Protein AF-A0A9E3WZE8-F1 (afdb_monomer_lite)

pLDDT: mean 86.41, std 15.17, range [35.19, 98.12]

Foldseek 3Di:
DDDDPPVPPDDQDLLNVLVVLVVVCVVPVAAAAEDEDQAAQCPDPSSLQSRLVRYQKYKYFNGGHDPLPLVVQLVVLPDPPDHSVSSSVSVVVSSVVSLVVVQPPPPDRDDTDIDMDRSPPSVD

Sequence (124 aa):
MKGLQDSGTRALSTRQLGIALDWINNATGRKIDLLYLDACSMGMAEVADEIAPYVSYLLASPNTAWASFAYDDMLADVTAGLSTEQIGRAWLEAEKAALDANEQDDVFPYPYTLALYRLDQMDE

Radius of gyration: 15.81 Å; chains: 1; bounding box: 41×34×38 Å

Structure (mmCIF, N/CA/C/O backbone):
data_AF-A0A9E3WZE8-F1
#
_entry.id   AF-A0A9E3WZE8-F1
#
loop_
_atom_site.group_PDB
_atom_site.id
_atom_site.type_symbol
_atom_site.label_atom_id
_atom_site.label_alt_id
_atom_site.label_comp_id
_atom_site.label_asym_id
_atom_site.label_entity_id
_atom_site.label_seq_id
_atom_site.pdbx_PDB_ins_code
_atom_site.Cartn_x
_atom_site.Cartn_y
_atom_site.Cartn_z
_atom_site.occupancy
_atom_site.B_iso_or_equiv
_atom_site.auth_seq_id
_atom_site.auth_comp_id
_atom_site.auth_asym_id
_atom_site.auth_atom_id
_atom_site.pdbx_PDB_model_num
ATOM 1 N N . MET A 1 1 ? 22.674 -20.034 -12.060 1.00 36.72 1 MET A N 1
ATOM 2 C CA . MET A 1 1 ? 21.595 -19.024 -12.101 1.00 36.72 1 MET A CA 1
ATOM 3 C C . MET A 1 1 ? 20.464 -19.518 -11.221 1.00 36.72 1 MET A C 1
ATOM 5 O O . MET A 1 1 ? 19.866 -20.539 -11.529 1.00 36.72 1 MET A O 1
ATOM 9 N N . LYS A 1 2 ? 20.290 -18.884 -10.060 1.00 37.44 2 LYS A N 1
ATOM 10 C CA . LYS A 1 2 ? 19.303 -19.229 -9.034 1.00 37.44 2 LYS A CA 1
ATOM 11 C C . LYS A 1 2 ? 17.987 -18.583 -9.458 1.00 37.44 2 LYS A C 1
ATOM 13 O O . LYS A 1 2 ? 17.907 -17.361 -9.484 1.00 37.44 2 LYS A O 1
ATOM 18 N N . GLY A 1 3 ? 17.033 -19.401 -9.896 1.00 35.19 3 GLY A N 1
ATOM 19 C CA . GLY A 1 3 ? 15.723 -18.928 -10.327 1.00 35.19 3 GLY A CA 1
ATOM 20 C C . GLY A 1 3 ? 15.029 -18.169 -9.202 1.00 35.19 3 GLY A C 1
ATOM 21 O O . GLY A 1 3 ? 15.060 -18.607 -8.048 1.00 35.19 3 GLY A O 1
ATOM 22 N N . LEU A 1 4 ? 14.410 -17.040 -9.551 1.00 53.16 4 LEU A N 1
ATOM 23 C CA . LEU A 1 4 ? 13.278 -16.531 -8.792 1.00 53.16 4 LEU A CA 1
ATOM 24 C C . LEU A 1 4 ? 12.318 -17.704 -8.571 1.00 53.16 4 LEU A C 1
ATOM 26 O O . LEU A 1 4 ? 12.046 -18.464 -9.504 1.00 53.16 4 LEU A O 1
ATOM 30 N N . GLN A 1 5 ? 11.841 -17.885 -7.343 1.00 51.88 5 GLN A N 1
ATOM 31 C CA . GLN A 1 5 ? 10.717 -18.777 -7.095 1.00 51.88 5 GLN A CA 1
ATOM 32 C C . GLN A 1 5 ? 9.466 -18.116 -7.680 1.00 51.88 5 GLN A C 1
ATOM 34 O O . GLN A 1 5 ? 8.663 -17.539 -6.956 1.00 51.88 5 GLN A O 1
ATOM 39 N N . ASP A 1 6 ? 9.305 -18.202 -8.998 1.00 56.59 6 ASP A N 1
ATOM 40 C CA . ASP A 1 6 ? 7.975 -18.279 -9.574 1.00 56.59 6 ASP A CA 1
ATOM 41 C C . ASP A 1 6 ? 7.407 -19.612 -9.083 1.00 56.59 6 ASP A C 1
ATOM 43 O O . ASP A 1 6 ? 7.772 -20.697 -9.549 1.00 56.59 6 ASP A O 1
ATOM 47 N N . SER A 1 7 ? 6.614 -19.554 -8.017 1.00 44.09 7 SER A N 1
ATOM 48 C CA . SER A 1 7 ? 5.848 -20.702 -7.549 1.00 44.09 7 SER A CA 1
ATOM 49 C C . SER A 1 7 ? 4.730 -20.925 -8.563 1.00 44.09 7 SER A C 1
ATOM 51 O O . SER A 1 7 ? 3.585 -20.564 -8.319 1.00 44.09 7 SER A O 1
ATOM 53 N N . GLY A 1 8 ? 5.098 -21.473 -9.726 1.00 50.69 8 GLY A N 1
ATOM 54 C CA . GLY A 1 8 ? 4.365 -21.457 -10.995 1.00 50.69 8 GLY A CA 1
ATOM 55 C C . GLY A 1 8 ? 3.032 -22.206 -11.037 1.00 50.69 8 GLY A C 1
ATOM 56 O O . GLY A 1 8 ? 2.795 -22.971 -11.959 1.00 50.69 8 GLY A O 1
ATOM 57 N N . THR A 1 9 ? 2.162 -21.997 -10.049 1.00 61.53 9 THR A N 1
ATOM 58 C CA . THR A 1 9 ? 0.704 -22.205 -10.080 1.00 61.53 9 THR A CA 1
ATOM 59 C C . THR A 1 9 ? -0.048 -21.424 -8.984 1.00 61.53 9 THR A C 1
ATOM 61 O O . THR A 1 9 ? -1.265 -21.576 -8.883 1.00 61.53 9 THR A O 1
ATOM 64 N N . ARG A 1 10 ? 0.603 -20.618 -8.126 1.00 75.81 10 ARG A N 1
ATOM 65 C CA . ARG A 1 10 ? -0.072 -19.982 -6.977 1.00 75.81 10 ARG A CA 1
ATOM 66 C C . ARG A 1 10 ? 0.220 -18.488 -6.888 1.00 75.81 10 ARG A C 1
ATOM 68 O O . ARG A 1 10 ? 1.183 -18.074 -6.261 1.00 75.81 10 ARG A O 1
ATOM 75 N N . ALA A 1 11 ? -0.675 -17.698 -7.470 1.00 83.62 11 ALA A N 1
ATOM 76 C CA . ALA A 1 11 ? -0.796 -16.269 -7.206 1.00 83.62 11 ALA A CA 1
ATOM 77 C C . ALA A 1 11 ? -2.017 -16.011 -6.310 1.00 83.62 11 ALA A C 1
ATOM 79 O O . ALA A 1 11 ? -2.977 -16.787 -6.324 1.00 83.62 11 ALA A O 1
ATOM 80 N N . LEU A 1 12 ? -1.987 -14.919 -5.547 1.00 90.25 12 LEU A N 1
ATOM 81 C CA . LEU A 1 12 ? -3.185 -14.393 -4.901 1.00 90.25 12 LEU A CA 1
ATOM 82 C C . LEU A 1 12 ? -3.944 -13.550 -5.925 1.00 90.25 12 LEU A C 1
ATOM 84 O O . LEU A 1 12 ? -3.410 -12.581 -6.454 1.00 90.25 12 LEU A O 1
ATOM 88 N N . SER A 1 13 ? -5.192 -13.915 -6.204 1.00 94.75 13 SER A N 1
ATOM 89 C CA . SER A 1 13 ? -6.124 -12.981 -6.844 1.00 94.75 13 SER A CA 1
ATOM 90 C C . SER A 1 13 ? -6.421 -11.805 -5.910 1.00 94.75 13 SER A C 1
ATOM 92 O O . SER A 1 13 ? -6.320 -11.949 -4.690 1.00 94.75 13 SER A O 1
ATOM 94 N N . THR A 1 14 ? -6.871 -10.677 -6.465 1.00 96.50 14 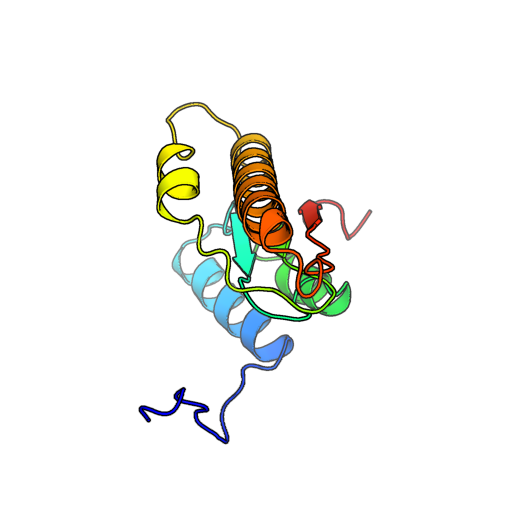THR A N 1
ATOM 95 C CA . THR A 1 14 ? -7.338 -9.508 -5.698 1.00 96.50 14 THR A CA 1
ATOM 96 C C . THR A 1 14 ? -8.309 -9.915 -4.589 1.00 96.50 14 THR A C 1
ATOM 98 O O . THR A 1 14 ? -8.080 -9.627 -3.421 1.00 96.50 14 THR A O 1
ATOM 101 N N . ARG A 1 15 ? -9.300 -10.751 -4.915 1.00 97.00 15 ARG A N 1
ATOM 102 C CA . ARG A 1 15 ? -10.255 -11.286 -3.936 1.00 97.00 15 ARG A CA 1
ATOM 103 C C . ARG A 1 15 ? -9.609 -12.113 -2.820 1.00 97.00 15 ARG A C 1
ATOM 105 O O . ARG A 1 15 ? -10.064 -12.107 -1.682 1.00 97.00 15 ARG A O 1
ATOM 112 N N . GLN A 1 16 ? -8.568 -12.886 -3.127 1.00 97.12 16 GLN A N 1
ATOM 113 C CA . GLN A 1 16 ? -7.855 -13.652 -2.099 1.00 97.12 16 GLN A CA 1
ATOM 114 C C . GLN A 1 16 ? -7.006 -12.750 -1.200 1.00 97.12 16 GLN A C 1
ATOM 116 O O . GLN A 1 16 ? -6.863 -13.064 -0.021 1.00 97.12 16 GLN A O 1
ATOM 121 N N . LEU A 1 17 ? -6.481 -11.641 -1.730 1.00 97.19 17 LEU A N 1
ATOM 122 C CA . LEU A 1 17 ? -5.843 -10.602 -0.925 1.00 97.19 17 LEU A CA 1
ATOM 123 C C . LEU A 1 17 ? -6.858 -9.970 0.039 1.00 97.19 17 LEU A C 1
ATOM 125 O O . LEU A 1 17 ? -6.578 -9.914 1.234 1.00 97.19 17 LEU A O 1
ATOM 129 N N . GLY A 1 18 ? -8.051 -9.602 -0.442 1.00 97.56 18 GLY A N 1
ATOM 130 C CA . GLY A 1 18 ? -9.145 -9.103 0.401 1.00 97.56 18 GLY A CA 1
ATOM 131 C C . GLY A 1 18 ? -9.516 -10.074 1.525 1.00 97.56 18 GLY A C 1
ATOM 132 O O . GLY A 1 18 ? -9.504 -9.699 2.693 1.00 97.56 18 GLY A O 1
ATOM 133 N N . ILE A 1 19 ? -9.720 -11.360 1.210 1.00 98.12 19 ILE A N 1
ATOM 134 C CA . ILE A 1 19 ? -9.998 -12.408 2.215 1.00 98.12 19 ILE A CA 1
ATOM 135 C C . ILE A 1 19 ? -8.871 -12.527 3.254 1.00 98.12 19 ILE A C 1
ATOM 137 O O . ILE A 1 19 ? -9.135 -12.704 4.442 1.00 98.12 19 ILE A O 1
ATOM 141 N N . ALA A 1 20 ? -7.609 -12.455 2.830 1.00 97.00 20 ALA A N 1
ATOM 142 C CA . ALA A 1 20 ? -6.484 -12.531 3.758 1.00 97.00 20 ALA A CA 1
ATOM 143 C C . ALA A 1 20 ? -6.446 -11.321 4.709 1.00 97.00 20 ALA A C 1
ATOM 145 O O . ALA A 1 20 ? -6.173 -11.481 5.901 1.00 97.00 20 ALA A O 1
ATOM 146 N N . LEU A 1 21 ? -6.750 -10.125 4.202 1.00 97.62 21 LEU A N 1
ATOM 147 C CA . LEU A 1 21 ? -6.824 -8.902 5.001 1.00 97.62 21 LEU A CA 1
ATOM 148 C C . LEU A 1 21 ? -8.035 -8.899 5.942 1.00 97.62 21 LEU A C 1
ATOM 150 O O . LEU A 1 21 ? -7.901 -8.475 7.090 1.00 97.62 21 LEU A O 1
ATOM 154 N N . ASP A 1 22 ? -9.167 -9.457 5.515 1.00 97.94 22 ASP A N 1
ATOM 155 C CA . ASP A 1 22 ? -10.339 -9.693 6.361 1.00 97.94 22 ASP A CA 1
ATOM 156 C C . ASP A 1 22 ? -9.996 -10.577 7.564 1.00 97.94 22 ASP A C 1
ATOM 158 O O . ASP A 1 22 ? -10.359 -10.270 8.698 1.00 97.94 22 ASP A O 1
ATOM 162 N N . TRP A 1 23 ? -9.222 -11.648 7.363 1.00 97.94 23 TRP A N 1
ATOM 163 C CA . TRP A 1 23 ? -8.773 -12.496 8.470 1.00 97.94 23 TRP A CA 1
ATOM 164 C C . TRP A 1 23 ? -7.913 -11.735 9.479 1.00 97.94 23 TRP A C 1
ATOM 166 O O . TRP A 1 23 ? -8.089 -11.911 10.685 1.00 97.94 23 TRP A O 1
ATOM 176 N N . ILE A 1 24 ? -7.009 -10.873 9.007 1.00 96.19 24 ILE A N 1
ATOM 177 C CA . ILE A 1 24 ? -6.177 -10.027 9.874 1.00 96.19 24 ILE A CA 1
ATOM 178 C C . ILE A 1 24 ? -7.052 -9.027 10.635 1.00 96.19 24 ILE A C 1
ATOM 180 O O . ILE A 1 24 ? -6.893 -8.868 11.849 1.00 96.19 24 ILE A O 1
ATOM 184 N N . ASN A 1 25 ? -7.994 -8.381 9.950 1.00 96.88 25 ASN A N 1
ATOM 185 C CA . ASN A 1 25 ? -8.902 -7.418 10.558 1.00 96.88 25 ASN A CA 1
ATOM 186 C C . ASN A 1 25 ? -9.784 -8.078 11.627 1.00 96.88 25 ASN A C 1
ATOM 188 O O . ASN A 1 25 ? -9.833 -7.591 12.753 1.00 96.88 25 ASN A O 1
ATOM 192 N N . ASN A 1 26 ? -10.375 -9.237 11.332 1.00 97.62 26 ASN A N 1
ATOM 193 C CA . ASN A 1 26 ? -11.185 -10.006 12.278 1.00 97.62 26 ASN A CA 1
ATOM 194 C C . ASN A 1 26 ? -10.373 -10.507 13.483 1.00 97.62 26 ASN A C 1
ATOM 196 O O . ASN A 1 26 ? -10.880 -10.529 14.603 1.00 97.62 26 ASN A O 1
ATOM 200 N N . ALA A 1 27 ? -9.110 -10.893 13.279 1.00 97.75 27 ALA A N 1
ATOM 201 C CA . ALA A 1 27 ? -8.244 -11.371 14.356 1.00 97.75 27 ALA A CA 1
ATOM 202 C C . ALA A 1 27 ? -7.747 -10.247 15.281 1.00 97.75 27 ALA A C 1
ATOM 204 O O . ALA A 1 27 ? -7.525 -10.480 16.468 1.00 97.75 27 ALA A O 1
ATOM 205 N N . THR A 1 28 ? -7.541 -9.040 14.747 1.00 96.88 28 THR A N 1
ATOM 206 C CA . THR A 1 28 ? -6.923 -7.921 15.482 1.00 96.88 28 THR A CA 1
ATOM 207 C C . THR A 1 28 ? -7.909 -6.831 15.897 1.00 96.88 28 THR A C 1
ATOM 209 O O . THR A 1 28 ? -7.591 -6.029 16.775 1.00 96.88 28 THR A O 1
ATOM 212 N N . GLY A 1 29 ? -9.082 -6.768 15.265 1.00 96.56 29 GLY A N 1
ATOM 213 C CA . GLY A 1 29 ? -10.029 -5.658 15.370 1.00 96.56 29 GLY A CA 1
ATOM 214 C C . GLY A 1 29 ? -9.501 -4.338 14.795 1.00 96.56 29 GLY A C 1
ATOM 215 O O . GLY A 1 29 ? -10.036 -3.281 15.129 1.00 96.56 29 GLY A O 1
ATOM 216 N N . ARG A 1 30 ? -8.425 -4.362 13.994 1.00 95.69 30 ARG A N 1
ATOM 217 C CA . ARG A 1 30 ? -7.732 -3.164 13.493 1.00 95.69 30 ARG A CA 1
ATOM 218 C C . ARG A 1 30 ? -7.567 -3.210 11.978 1.00 95.69 30 ARG A C 1
ATOM 220 O O . ARG A 1 30 ? -7.283 -4.261 11.406 1.00 95.69 30 ARG A O 1
ATOM 227 N N . LYS A 1 31 ? -7.717 -2.053 11.327 1.00 95.94 31 LYS A N 1
ATOM 228 C CA . LYS A 1 31 ? -7.240 -1.865 9.952 1.00 95.94 31 LYS A CA 1
ATOM 229 C C . LYS A 1 31 ? -5.713 -1.791 9.945 1.00 95.94 31 LYS A C 1
ATOM 231 O O . LYS A 1 31 ? -5.107 -1.373 10.933 1.00 95.94 31 LYS A O 1
ATOM 236 N N . ILE A 1 32 ? -5.106 -2.178 8.830 1.00 96.50 32 ILE A N 1
ATOM 237 C CA . ILE A 1 32 ? -3.707 -1.861 8.553 1.00 96.50 32 ILE A CA 1
ATOM 238 C C . ILE A 1 32 ? -3.634 -0.369 8.233 1.00 96.50 32 ILE A C 1
ATOM 240 O O . ILE A 1 32 ? -4.330 0.110 7.340 1.00 96.50 32 ILE A O 1
ATOM 244 N N . ASP A 1 33 ? -2.799 0.366 8.961 1.00 95.31 33 ASP A N 1
ATOM 245 C CA . ASP A 1 33 ? -2.675 1.810 8.774 1.00 95.31 33 ASP A CA 1
ATOM 246 C C . ASP A 1 33 ? -2.083 2.136 7.389 1.00 95.31 33 ASP A C 1
ATOM 248 O O . ASP A 1 33 ? -2.681 2.888 6.622 1.00 95.31 33 ASP A O 1
ATOM 252 N N . LEU A 1 34 ? -0.955 1.515 7.033 1.00 95.62 34 LEU A N 1
ATOM 253 C CA . LEU A 1 34 ? -0.294 1.653 5.734 1.00 95.62 34 LEU A CA 1
ATOM 254 C C . LEU A 1 34 ? 0.091 0.271 5.201 1.00 95.62 34 LEU A C 1
ATOM 256 O O . LEU A 1 34 ? 0.807 -0.474 5.869 1.00 95.62 34 LEU A O 1
ATOM 260 N N . LEU A 1 35 ? -0.372 -0.063 3.998 1.00 96.69 35 LEU A N 1
ATOM 261 C CA . LEU A 1 35 ? 0.042 -1.248 3.254 1.00 96.69 35 LEU A CA 1
ATOM 262 C C . LEU A 1 35 ? 0.883 -0.818 2.053 1.00 96.69 35 LEU A C 1
ATOM 264 O O . LEU A 1 35 ? 0.406 -0.071 1.205 1.00 96.69 35 LEU A O 1
ATOM 268 N N . TYR A 1 36 ? 2.113 -1.319 1.958 1.00 95.38 36 TYR A N 1
ATOM 269 C CA . TYR A 1 36 ? 2.934 -1.185 0.757 1.00 95.38 36 TYR A CA 1
ATOM 270 C C . TYR A 1 36 ? 2.899 -2.496 -0.033 1.00 95.38 36 TYR A C 1
ATOM 272 O O . TYR A 1 36 ? 3.288 -3.544 0.483 1.00 95.38 36 TYR A O 1
ATOM 280 N N . LEU A 1 37 ? 2.412 -2.444 -1.273 1.00 95.31 37 LEU A N 1
ATOM 281 C CA . LEU A 1 37 ? 2.483 -3.555 -2.218 1.00 95.31 37 LEU A CA 1
ATOM 282 C C . LEU A 1 37 ? 3.646 -3.309 -3.187 1.00 95.31 37 LEU A C 1
ATOM 284 O O . LEU A 1 37 ? 3.445 -2.770 -4.276 1.00 95.31 37 LEU A O 1
ATOM 288 N N . ASP A 1 38 ? 4.853 -3.71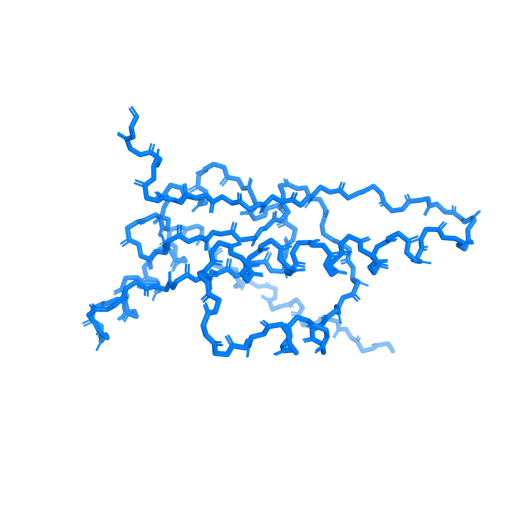3 -2.777 1.00 93.62 38 ASP A N 1
ATOM 289 C CA . ASP A 1 38 ? 6.073 -3.705 -3.602 1.00 93.62 38 ASP A CA 1
ATOM 290 C C . ASP A 1 38 ? 6.011 -4.811 -4.671 1.00 93.62 38 ASP A C 1
ATOM 292 O O . ASP A 1 38 ? 6.614 -5.883 -4.574 1.00 93.62 38 ASP A O 1
ATOM 296 N N . ALA A 1 39 ? 5.145 -4.590 -5.655 1.00 92.19 39 ALA A N 1
ATOM 297 C CA . ALA A 1 39 ? 4.939 -5.452 -6.804 1.00 92.19 39 ALA A CA 1
ATOM 298 C C . ALA A 1 39 ? 4.363 -4.644 -7.976 1.00 92.19 39 ALA A C 1
ATOM 300 O O . ALA A 1 39 ? 3.782 -3.568 -7.809 1.00 92.19 39 ALA A O 1
ATOM 301 N N . CYS A 1 40 ? 4.513 -5.183 -9.187 1.00 93.25 40 CYS A N 1
ATOM 302 C CA . CYS A 1 40 ? 3.984 -4.553 -10.394 1.00 93.25 40 CYS A CA 1
ATOM 303 C C . CYS A 1 40 ? 2.449 -4.519 -10.381 1.00 93.25 40 CYS A C 1
ATOM 305 O O . CYS A 1 40 ? 1.812 -5.490 -9.974 1.00 93.25 40 CYS A O 1
ATOM 307 N N . SER A 1 41 ? 1.870 -3.444 -10.917 1.00 94.31 41 SER A N 1
ATOM 308 C CA . SER A 1 41 ? 0.434 -3.311 -11.196 1.00 94.31 41 SER A CA 1
ATOM 309 C C . SER A 1 41 ? -0.477 -3.532 -9.982 1.00 94.31 41 SER A C 1
ATOM 311 O O . SER A 1 41 ? -1.598 -4.012 -10.125 1.00 94.31 41 SER A O 1
ATOM 313 N N . MET A 1 42 ? -0.015 -3.166 -8.785 1.00 96.69 42 MET A N 1
ATOM 314 C CA . MET A 1 42 ? -0.808 -3.246 -7.553 1.00 96.69 42 MET A CA 1
ATOM 315 C C . MET A 1 42 ? -1.526 -1.933 -7.204 1.00 96.69 42 MET A C 1
ATOM 317 O O . MET A 1 42 ? -2.407 -1.930 -6.351 1.00 96.69 42 MET A O 1
ATOM 321 N N . GLY A 1 43 ? -1.209 -0.829 -7.887 1.00 95.25 43 GLY A N 1
ATOM 322 C CA . GLY A 1 43 ? -1.903 0.466 -7.789 1.00 95.25 43 GLY A CA 1
ATOM 323 C C . GLY A 1 43 ? -3.173 0.549 -8.646 1.00 95.25 43 GLY A C 1
ATOM 324 O O . GLY A 1 43 ? -3.459 1.583 -9.244 1.00 95.25 43 GLY A O 1
ATOM 325 N N . MET A 1 44 ? -3.907 -0.553 -8.783 1.00 96.38 44 MET A N 1
ATOM 326 C CA . MET A 1 44 ? -5.140 -0.602 -9.576 1.00 96.38 44 MET A CA 1
ATOM 327 C C . MET A 1 44 ? -6.346 -0.233 -8.710 1.00 96.38 44 MET A C 1
ATOM 329 O O . MET A 1 44 ? -6.386 -0.580 -7.529 1.00 96.38 44 MET A O 1
ATOM 333 N N . ALA A 1 45 ? -7.346 0.431 -9.294 1.00 95.19 45 ALA A N 1
ATOM 334 C CA . ALA A 1 45 ? -8.548 0.844 -8.567 1.00 95.19 45 ALA A CA 1
ATOM 335 C C . ALA A 1 45 ? -9.302 -0.359 -7.977 1.00 95.19 45 ALA A C 1
ATOM 337 O O . ALA A 1 45 ? -9.763 -0.297 -6.846 1.00 95.19 45 ALA A O 1
ATOM 338 N N . GLU A 1 46 ? -9.348 -1.478 -8.698 1.00 95.88 46 GLU A N 1
ATOM 339 C CA . GLU A 1 46 ? -9.981 -2.726 -8.268 1.00 95.88 46 GLU A CA 1
ATOM 340 C C . GLU A 1 46 ? -9.251 -3.379 -7.089 1.00 95.88 46 GLU A C 1
ATOM 342 O O . GLU A 1 46 ? -9.873 -4.032 -6.257 1.00 95.88 46 GLU A O 1
ATOM 347 N N . VAL A 1 47 ? -7.924 -3.215 -7.009 1.00 97.31 47 VAL A N 1
ATOM 348 C CA . VAL A 1 47 ? -7.149 -3.666 -5.843 1.00 97.31 47 VAL A CA 1
ATOM 349 C C . VAL A 1 47 ? -7.451 -2.771 -4.652 1.00 97.31 47 VAL A C 1
ATOM 351 O O . VAL A 1 47 ? -7.698 -3.283 -3.566 1.00 97.31 47 VAL A O 1
ATOM 354 N N . ALA A 1 48 ? -7.442 -1.454 -4.857 1.00 97.25 48 ALA A N 1
ATOM 355 C CA . ALA A 1 48 ? -7.706 -0.476 -3.813 1.00 97.25 48 ALA A CA 1
ATOM 356 C C . ALA A 1 48 ? -9.124 -0.627 -3.222 1.00 97.25 48 ALA A C 1
ATOM 358 O O . ALA A 1 48 ? -9.262 -0.645 -2.001 1.00 97.25 48 ALA A O 1
ATOM 359 N N . ASP A 1 49 ? -10.137 -0.832 -4.070 1.00 96.75 49 ASP A N 1
ATOM 360 C CA . ASP A 1 49 ? -11.538 -1.063 -3.687 1.00 96.75 49 ASP A CA 1
ATOM 361 C C . ASP A 1 49 ? -11.699 -2.323 -2.822 1.00 96.75 49 ASP A C 1
ATOM 363 O O . ASP A 1 49 ? -12.225 -2.262 -1.712 1.00 96.75 49 ASP A O 1
ATOM 367 N N . GLU A 1 50 ? -11.137 -3.455 -3.264 1.00 97.56 50 GLU A N 1
ATOM 368 C CA . GLU A 1 50 ? -11.216 -4.726 -2.532 1.00 97.56 50 GLU A CA 1
ATOM 369 C C . GLU A 1 50 ? -10.605 -4.641 -1.120 1.00 97.56 50 GLU A C 1
ATOM 371 O O . GLU A 1 50 ? -11.070 -5.316 -0.199 1.00 97.56 50 GLU A O 1
ATOM 376 N N . ILE A 1 51 ? -9.554 -3.836 -0.926 1.00 97.44 51 ILE A N 1
ATOM 377 C CA . ILE A 1 51 ? -8.825 -3.770 0.350 1.00 97.44 51 ILE A CA 1
ATOM 378 C C . ILE A 1 51 ? -9.217 -2.583 1.243 1.00 97.44 51 ILE A C 1
ATOM 380 O O . ILE A 1 51 ? -8.837 -2.572 2.418 1.00 97.44 51 ILE A O 1
ATOM 384 N N . ALA A 1 52 ? -9.973 -1.602 0.739 1.00 97.25 52 ALA A N 1
ATOM 385 C CA . ALA A 1 52 ? -10.379 -0.395 1.473 1.00 97.25 52 ALA A CA 1
ATOM 386 C C . ALA A 1 52 ? -11.091 -0.661 2.822 1.00 97.25 52 ALA A C 1
ATOM 388 O O . ALA A 1 52 ? -10.846 0.061 3.805 1.00 97.25 52 ALA A O 1
ATOM 389 N N . PRO A 1 53 ? -11.898 -1.733 2.978 1.00 96.19 53 PRO A N 1
ATOM 390 C CA . PRO A 1 53 ? -12.463 -2.080 4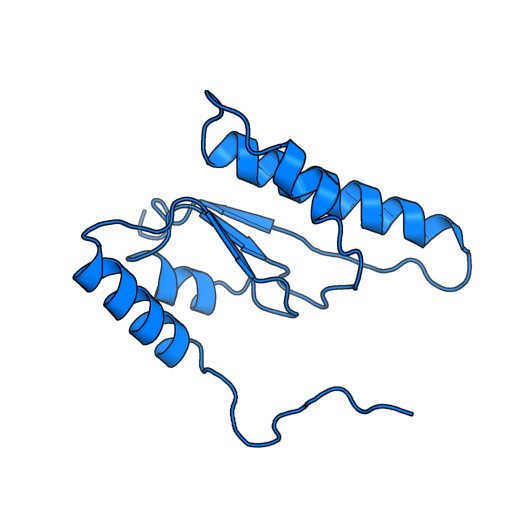.281 1.00 96.19 53 PRO A CA 1
ATOM 391 C C . PRO A 1 53 ? -11.408 -2.422 5.344 1.00 96.19 53 PRO A C 1
ATOM 393 O O . PRO A 1 53 ? -11.687 -2.301 6.536 1.00 96.19 53 PRO A O 1
ATOM 396 N N . TYR A 1 54 ? -10.190 -2.793 4.945 1.00 97.19 54 TYR A N 1
ATOM 397 C CA . TYR A 1 54 ? -9.174 -3.381 5.824 1.00 97.19 54 TYR A CA 1
ATOM 398 C C . TYR A 1 54 ? -7.886 -2.558 5.938 1.00 97.19 54 TYR A C 1
ATOM 400 O O . TYR A 1 54 ? -7.078 -2.816 6.833 1.00 97.19 54 TYR A O 1
ATOM 408 N N . VAL A 1 55 ? -7.693 -1.571 5.064 1.00 97.56 55 VAL A N 1
ATOM 409 C CA . VAL A 1 55 ? -6.462 -0.780 4.937 1.00 97.56 55 VAL A CA 1
ATOM 410 C C . VAL A 1 55 ? -6.814 0.709 4.864 1.00 97.56 55 VAL A C 1
ATOM 412 O O . VAL A 1 55 ? -7.775 1.070 4.193 1.00 97.56 55 VAL A O 1
ATOM 415 N N . SER A 1 56 ? -6.059 1.576 5.545 1.00 97.00 56 SER A N 1
ATOM 416 C CA . SER A 1 56 ? -6.292 3.033 5.513 1.00 97.00 56 SER A CA 1
ATOM 417 C C . SER A 1 56 ? -5.519 3.728 4.386 1.00 97.00 56 SER A C 1
ATOM 419 O O . SER A 1 56 ? -6.077 4.573 3.688 1.00 97.00 56 SER A O 1
ATOM 421 N N . TYR A 1 57 ? -4.253 3.357 4.173 1.00 97.56 57 TYR A N 1
ATOM 422 C CA . TYR A 1 57 ? -3.415 3.866 3.085 1.00 97.56 57 TYR A CA 1
ATOM 423 C C . TYR A 1 57 ? -2.770 2.728 2.295 1.00 97.56 57 TYR A C 1
ATOM 425 O O . TYR A 1 57 ? -2.253 1.778 2.883 1.00 97.56 57 TYR A O 1
ATOM 433 N N . LEU A 1 58 ? -2.746 2.855 0.969 1.00 97.88 58 LEU A N 1
ATOM 434 C CA . LEU A 1 58 ? -2.040 1.944 0.065 1.00 97.88 58 LEU A CA 1
ATOM 435 C C . LEU A 1 58 ? -0.913 2.698 -0.639 1.00 97.88 58 LEU A C 1
ATOM 437 O O . LEU A 1 58 ? -1.174 3.685 -1.316 1.00 97.88 58 LEU A O 1
ATOM 441 N N . LEU A 1 59 ? 0.319 2.212 -0.528 1.00 96.69 59 LEU A N 1
ATOM 442 C CA . LEU A 1 59 ? 1.420 2.584 -1.415 1.00 96.69 59 LEU A CA 1
ATOM 443 C C . LEU A 1 59 ? 1.576 1.469 -2.455 1.00 96.69 59 LEU A C 1
ATOM 445 O O . LEU A 1 59 ? 1.672 0.300 -2.080 1.00 96.69 59 LEU A O 1
ATOM 449 N N . ALA A 1 60 ? 1.548 1.792 -3.748 1.00 96.38 60 ALA A N 1
ATOM 450 C CA . ALA A 1 60 ? 1.714 0.796 -4.812 1.00 96.38 60 ALA A CA 1
ATOM 451 C C . ALA A 1 60 ? 2.026 1.429 -6.177 1.00 96.38 60 ALA A C 1
ATO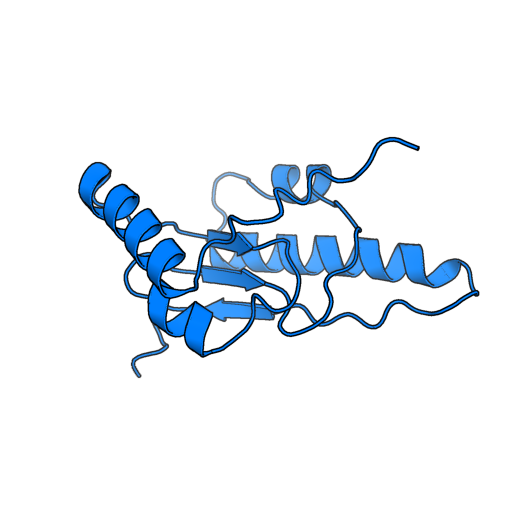M 453 O O . ALA A 1 60 ? 1.703 2.593 -6.430 1.00 96.38 60 ALA A O 1
ATOM 454 N N . SER A 1 61 ? 2.609 0.639 -7.086 1.00 95.06 61 SER A N 1
ATOM 455 C CA . SER A 1 61 ? 2.782 1.026 -8.493 1.00 95.06 61 SER A CA 1
ATOM 456 C C . SER A 1 61 ? 1.578 0.585 -9.336 1.00 95.06 61 SER A C 1
ATOM 458 O O . SER A 1 61 ? 1.247 -0.605 -9.332 1.00 95.06 61 SER A O 1
ATOM 460 N N . PRO A 1 62 ? 0.924 1.483 -10.099 1.00 93.44 62 PRO A N 1
ATOM 461 C CA . PRO A 1 62 ? -0.101 1.097 -11.074 1.00 93.44 62 PRO A CA 1
ATOM 462 C C . PRO A 1 62 ? 0.479 0.425 -12.333 1.00 93.44 62 PRO A C 1
ATOM 464 O O . PRO A 1 62 ? -0.265 -0.152 -13.122 1.00 93.44 62 PRO A O 1
ATOM 467 N N . ASN A 1 63 ? 1.797 0.470 -12.537 1.00 91.50 63 ASN A N 1
ATOM 468 C CA . ASN A 1 63 ? 2.478 -0.083 -13.708 1.00 91.50 63 ASN A CA 1
ATOM 469 C C . ASN A 1 63 ? 3.625 -1.016 -13.267 1.00 91.50 63 ASN A C 1
ATOM 471 O O . ASN A 1 63 ? 3.586 -1.598 -12.183 1.00 91.50 63 ASN A O 1
ATOM 475 N N . THR A 1 64 ? 4.658 -1.182 -14.091 1.00 88.12 64 THR A N 1
ATOM 476 C CA . THR A 1 64 ? 5.899 -1.856 -13.707 1.00 88.12 64 THR A CA 1
ATOM 477 C C . THR A 1 64 ? 6.490 -1.213 -12.451 1.00 88.12 64 THR A C 1
ATOM 479 O O . THR A 1 64 ? 6.652 0.007 -12.385 1.00 88.12 64 THR A O 1
ATOM 482 N N . ALA A 1 65 ? 6.801 -2.042 -11.456 1.00 85.06 65 ALA A N 1
ATOM 483 C CA . ALA A 1 65 ? 7.630 -1.671 -10.316 1.00 85.06 65 ALA A CA 1
ATOM 484 C C . ALA A 1 65 ? 9.074 -2.109 -10.596 1.00 85.06 65 ALA A C 1
ATOM 486 O O . ALA A 1 65 ? 9.301 -3.189 -11.149 1.00 85.06 65 ALA A O 1
ATOM 487 N N . TRP A 1 66 ? 10.038 -1.263 -10.242 1.00 83.44 66 TRP A N 1
ATOM 488 C CA . TRP A 1 66 ? 11.464 -1.537 -10.410 1.00 83.44 66 TRP A CA 1
ATOM 489 C C . TRP A 1 66 ? 12.097 -1.835 -9.055 1.00 83.44 66 TRP A C 1
ATOM 491 O O . TRP A 1 66 ? 11.634 -1.367 -8.024 1.00 83.44 66 TRP A O 1
ATOM 501 N N . ALA A 1 67 ? 13.162 -2.627 -9.066 1.00 75.81 67 ALA A N 1
ATOM 502 C CA . ALA A 1 67 ? 13.854 -3.054 -7.860 1.00 75.81 67 ALA A CA 1
ATOM 503 C C . ALA A 1 67 ? 14.771 -1.942 -7.303 1.00 75.81 67 ALA A C 1
ATOM 505 O O . ALA A 1 67 ? 15.965 -1.937 -7.594 1.00 75.81 67 ALA A O 1
ATOM 506 N N . SER A 1 68 ? 14.221 -1.014 -6.517 1.00 76.12 68 SER A N 1
ATOM 507 C CA . SER A 1 68 ? 14.952 0.059 -5.810 1.00 76.12 68 SER A CA 1
ATOM 508 C C . SER A 1 68 ? 15.227 -0.249 -4.330 1.00 76.12 68 SER A C 1
ATOM 510 O O . SER A 1 68 ? 16.225 0.226 -3.798 1.00 76.12 68 SER A O 1
ATOM 512 N N . PHE A 1 69 ? 14.403 -1.090 -3.690 1.00 78.88 69 PHE A N 1
ATOM 513 C CA . PHE A 1 69 ? 14.595 -1.674 -2.349 1.00 78.88 69 PHE A CA 1
ATOM 514 C C . PHE A 1 69 ? 15.091 -0.704 -1.251 1.00 78.88 69 PHE A C 1
ATOM 516 O O . PHE A 1 69 ? 15.963 -1.064 -0.456 1.00 78.88 69 PHE A O 1
ATOM 523 N N . ALA A 1 70 ? 14.514 0.497 -1.151 1.00 87.00 70 ALA A N 1
ATOM 524 C CA . ALA A 1 70 ? 14.896 1.532 -0.176 1.00 87.00 70 ALA A CA 1
ATOM 525 C C . ALA A 1 70 ? 14.400 1.263 1.269 1.00 87.00 70 ALA A C 1
ATOM 527 O O . ALA A 1 70 ? 14.053 2.182 2.010 1.00 87.00 70 ALA A O 1
ATOM 528 N N . TYR A 1 71 ? 14.335 -0.005 1.687 1.00 90.81 71 TYR A N 1
ATOM 529 C CA . TYR A 1 71 ? 13.705 -0.414 2.947 1.00 90.81 71 TYR A CA 1
ATOM 530 C C . TYR A 1 71 ? 14.404 0.128 4.197 1.00 90.81 71 TYR A C 1
ATOM 532 O O . TYR A 1 71 ? 13.728 0.399 5.187 1.00 90.81 71 TYR A O 1
ATOM 540 N N . ASP A 1 72 ? 15.728 0.292 4.169 1.00 90.94 72 ASP A N 1
ATOM 541 C CA . ASP A 1 72 ? 16.468 0.847 5.308 1.00 90.94 72 ASP A CA 1
ATOM 542 C C . ASP A 1 72 ? 16.053 2.305 5.576 1.00 90.94 72 ASP A C 1
ATOM 544 O O . ASP A 1 72 ? 15.795 2.667 6.727 1.00 90.94 72 ASP A O 1
ATOM 548 N N . ASP A 1 73 ? 15.899 3.107 4.517 1.00 89.00 73 ASP A N 1
ATOM 549 C CA . ASP A 1 73 ? 15.446 4.500 4.604 1.00 89.00 73 ASP A CA 1
ATOM 550 C C . ASP A 1 73 ? 13.976 4.570 5.046 1.00 89.00 73 ASP A C 1
ATOM 552 O O . ASP A 1 73 ? 13.637 5.273 5.998 1.00 89.00 73 ASP A O 1
ATOM 556 N N . MET A 1 74 ? 13.111 3.741 4.451 1.00 90.44 74 MET A N 1
ATOM 557 C CA . MET A 1 74 ? 11.701 3.647 4.845 1.00 90.44 74 MET A CA 1
ATOM 558 C C . MET A 1 74 ? 11.518 3.279 6.320 1.00 90.44 74 MET A C 1
ATOM 560 O O . MET A 1 74 ? 10.678 3.848 7.019 1.00 90.44 74 MET A O 1
ATOM 564 N N . LEU A 1 75 ? 12.273 2.300 6.822 1.00 90.44 75 LEU A N 1
ATOM 565 C CA . LEU A 1 75 ? 12.172 1.883 8.220 1.00 90.44 75 LEU A CA 1
ATOM 566 C C . LEU A 1 75 ? 12.694 2.965 9.169 1.00 90.44 75 LEU A C 1
ATOM 568 O O . LEU A 1 75 ? 12.152 3.106 10.267 1.00 90.44 75 LEU A O 1
ATOM 572 N N . ALA A 1 76 ? 13.695 3.746 8.752 1.00 88.81 76 ALA A N 1
ATOM 573 C CA . ALA A 1 76 ? 14.174 4.897 9.511 1.00 88.81 76 ALA A CA 1
ATOM 574 C C . ALA A 1 76 ? 13.115 6.010 9.624 1.00 88.81 76 ALA A C 1
ATOM 576 O O . ALA A 1 76 ? 13.065 6.690 10.651 1.00 88.81 76 ALA A O 1
ATOM 577 N N . ASP A 1 77 ? 12.229 6.145 8.632 1.00 82.69 77 ASP A N 1
ATOM 578 C CA . ASP A 1 77 ? 11.121 7.109 8.649 1.00 82.69 77 ASP A CA 1
ATOM 579 C C . ASP A 1 77 ? 9.996 6.737 9.626 1.00 82.69 77 ASP A C 1
ATOM 581 O O . ASP A 1 77 ? 9.185 7.592 9.999 1.00 82.69 77 ASP A O 1
ATOM 585 N N . VAL A 1 78 ? 9.939 5.487 10.102 1.00 82.94 78 VAL A N 1
ATOM 586 C CA . VAL A 1 78 ? 8.951 5.049 11.100 1.00 82.94 78 VAL A CA 1
ATOM 587 C C . VAL A 1 78 ? 9.353 5.561 12.486 1.00 82.94 78 VAL A C 1
ATOM 589 O O . VAL A 1 78 ? 9.870 4.841 13.342 1.00 82.94 78 VAL A O 1
ATOM 592 N N . THR A 1 79 ? 9.097 6.846 12.719 1.00 81.56 79 THR A N 1
ATOM 593 C CA . THR A 1 79 ? 9.400 7.545 13.972 1.00 81.56 79 THR A CA 1
ATOM 594 C C . THR A 1 79 ? 8.137 7.862 14.774 1.00 81.56 79 THR A C 1
ATOM 596 O O . THR A 1 79 ? 7.035 8.010 14.241 1.00 81.56 79 THR A O 1
ATOM 599 N N . ALA A 1 80 ? 8.276 7.951 16.100 1.00 72.19 80 ALA A N 1
ATOM 600 C CA . ALA A 1 80 ? 7.153 8.270 16.976 1.00 72.19 80 ALA A CA 1
ATOM 601 C C . ALA A 1 80 ? 6.622 9.691 16.705 1.00 72.19 80 ALA A C 1
ATOM 603 O O . ALA A 1 80 ? 7.379 10.657 16.746 1.00 72.19 80 ALA A O 1
ATOM 604 N N . GLY A 1 81 ? 5.307 9.817 16.499 1.00 81.94 81 GLY A N 1
ATOM 605 C CA . GLY A 1 81 ? 4.616 11.104 16.350 1.00 81.94 81 GLY A CA 1
ATOM 606 C C . GLY A 1 81 ? 4.263 11.506 14.916 1.00 81.94 81 GLY A C 1
ATOM 607 O O . GLY A 1 81 ? 3.552 12.495 14.749 1.00 81.94 81 GLY A O 1
ATOM 608 N N . LEU A 1 82 ? 4.694 10.751 13.901 1.00 89.62 82 LEU A N 1
ATOM 609 C CA . LEU A 1 82 ? 4.236 10.948 12.524 1.00 89.62 82 LEU A CA 1
ATOM 610 C C . LEU A 1 82 ? 2.851 10.330 12.303 1.00 89.62 82 LEU A C 1
ATOM 612 O O . LEU A 1 82 ? 2.536 9.263 12.832 1.00 89.62 82 LEU A O 1
ATOM 616 N N . SER A 1 83 ? 2.024 10.999 11.500 1.00 94.31 83 SER A N 1
ATOM 617 C CA . SER A 1 83 ? 0.791 10.414 10.983 1.00 94.31 83 SER A CA 1
ATOM 618 C C . SER A 1 83 ? 1.101 9.360 9.918 1.00 94.31 83 SER A C 1
ATOM 620 O O . SER A 1 83 ? 2.134 9.405 9.250 1.00 94.31 83 SER A O 1
ATOM 622 N N . THR A 1 84 ? 0.171 8.433 9.704 1.00 94.31 84 THR A N 1
ATOM 623 C CA . THR A 1 84 ? 0.279 7.415 8.652 1.00 94.31 84 THR A CA 1
ATOM 624 C C . THR A 1 84 ? 0.477 8.022 7.262 1.00 94.31 84 THR A C 1
ATOM 626 O O . THR A 1 84 ? 1.263 7.506 6.474 1.00 94.31 84 THR A O 1
ATOM 629 N N . GLU A 1 85 ? -0.182 9.150 6.971 1.00 95.19 85 GLU A N 1
ATOM 630 C CA . GLU A 1 85 ? 0.005 9.874 5.709 1.00 95.19 85 GLU A CA 1
ATOM 631 C C . GLU A 1 85 ? 1.441 10.396 5.574 1.00 95.19 85 GLU A C 1
ATOM 633 O O . GLU A 1 85 ? 2.038 10.286 4.507 1.00 95.19 85 GLU A O 1
ATOM 638 N N . GLN A 1 86 ? 2.013 10.943 6.653 1.00 95.69 86 GLN A N 1
ATOM 639 C CA . GLN A 1 86 ? 3.392 11.433 6.647 1.00 95.69 86 GLN A CA 1
ATOM 640 C C . GLN A 1 86 ? 4.384 10.293 6.405 1.00 95.69 86 GLN A C 1
ATOM 642 O O . GLN A 1 86 ? 5.288 10.461 5.593 1.00 95.69 86 GLN A O 1
ATOM 647 N N . ILE A 1 87 ? 4.179 9.135 7.041 1.00 95.44 87 ILE A N 1
ATOM 648 C CA . ILE A 1 87 ? 5.003 7.938 6.815 1.00 95.44 87 ILE A CA 1
ATOM 649 C C . ILE A 1 87 ? 4.870 7.467 5.361 1.00 95.44 87 ILE A C 1
ATOM 651 O O . ILE A 1 87 ? 5.874 7.276 4.685 1.00 95.44 87 ILE A O 1
ATOM 655 N N . GLY A 1 88 ? 3.644 7.349 4.838 1.00 95.44 88 GLY A N 1
ATOM 656 C CA . GLY A 1 88 ? 3.414 6.927 3.453 1.00 95.44 88 GLY A CA 1
ATOM 657 C C . GLY A 1 88 ? 4.026 7.880 2.422 1.00 95.44 88 GLY A C 1
ATOM 658 O O . GLY A 1 88 ? 4.554 7.431 1.408 1.00 95.44 88 GLY A O 1
ATOM 659 N N . ARG A 1 89 ? 3.998 9.194 2.685 1.00 95.25 89 ARG A N 1
ATOM 660 C CA . ARG A 1 89 ? 4.674 10.197 1.847 1.00 95.25 89 ARG A CA 1
ATOM 661 C C . ARG A 1 89 ? 6.190 10.070 1.928 1.00 95.25 89 ARG A C 1
ATOM 663 O O . ARG A 1 89 ? 6.832 10.138 0.891 1.00 95.25 89 ARG A O 1
ATOM 670 N N . ALA A 1 90 ? 6.748 9.862 3.119 1.00 94.12 90 ALA A N 1
ATOM 671 C CA . ALA A 1 90 ? 8.185 9.667 3.285 1.00 94.12 90 ALA A CA 1
ATOM 672 C C . ALA A 1 90 ? 8.672 8.429 2.512 1.00 94.12 90 ALA A C 1
ATOM 674 O O . ALA A 1 90 ? 9.617 8.525 1.737 1.00 94.12 90 ALA A O 1
ATOM 675 N N . TRP A 1 91 ? 7.938 7.314 2.591 1.00 94.50 91 TRP A N 1
ATOM 676 C CA . TRP A 1 91 ? 8.251 6.101 1.828 1.00 94.50 91 TRP A CA 1
ATOM 677 C C . TRP A 1 91 ? 8.146 6.301 0.313 1.00 94.50 91 TRP A C 1
ATOM 679 O O . TRP A 1 91 ? 8.979 5.789 -0.432 1.00 94.50 91 TRP A O 1
ATOM 689 N N . LEU A 1 92 ? 7.152 7.066 -0.153 1.00 93.81 92 LEU A N 1
ATOM 690 C CA . LEU A 1 92 ? 7.030 7.437 -1.565 1.00 93.81 92 LEU A CA 1
ATOM 691 C C . LEU A 1 92 ? 8.252 8.240 -2.035 1.00 93.81 92 LEU A C 1
ATOM 693 O O . LEU A 1 92 ? 8.796 7.949 -3.100 1.00 93.81 92 LEU A O 1
ATOM 697 N N . GLU A 1 93 ? 8.696 9.222 -1.247 1.00 92.44 93 GLU A N 1
ATOM 698 C CA . GLU A 1 93 ? 9.886 10.023 -1.562 1.00 92.44 93 GLU A CA 1
ATOM 699 C C . GLU A 1 93 ? 11.179 9.193 -1.501 1.00 92.44 93 GLU A C 1
ATOM 701 O O . GLU A 1 93 ? 12.059 9.385 -2.339 1.00 92.44 93 GLU A O 1
ATOM 706 N N . ALA A 1 94 ? 11.283 8.237 -0.573 1.00 91.44 94 ALA A N 1
ATOM 707 C CA . ALA A 1 94 ? 12.416 7.316 -0.484 1.00 91.44 94 ALA A CA 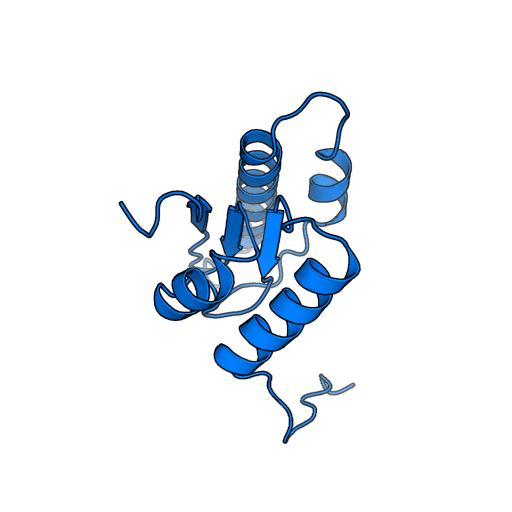1
ATOM 708 C C . ALA A 1 94 ? 12.527 6.427 -1.736 1.00 91.44 94 ALA A C 1
ATOM 710 O O . ALA A 1 94 ? 13.604 6.337 -2.328 1.00 91.44 94 ALA A O 1
ATOM 711 N N . GLU A 1 95 ? 11.417 5.837 -2.204 1.00 90.19 95 GLU A N 1
ATOM 712 C CA . GLU A 1 95 ? 11.425 5.076 -3.464 1.00 90.19 95 GLU A CA 1
ATOM 713 C C . GLU A 1 95 ? 11.778 5.951 -4.654 1.00 90.19 95 GLU A C 1
ATOM 715 O O . GLU A 1 95 ? 12.599 5.574 -5.490 1.00 90.19 95 GLU A O 1
ATOM 720 N N . LYS A 1 96 ? 11.177 7.142 -4.731 1.00 90.50 96 LYS A N 1
ATOM 721 C CA . LYS A 1 96 ? 11.482 8.100 -5.788 1.00 90.50 96 LYS A CA 1
ATOM 722 C C . LYS A 1 96 ? 12.979 8.413 -5.830 1.00 90.50 96 LYS A C 1
ATOM 724 O O . LYS A 1 96 ? 13.577 8.342 -6.899 1.00 90.50 96 LYS A O 1
ATOM 729 N N . ALA A 1 97 ? 13.584 8.729 -4.688 1.00 89.81 97 ALA A N 1
ATOM 730 C CA . ALA A 1 97 ? 15.005 9.049 -4.606 1.00 89.81 97 ALA A CA 1
ATOM 731 C C . ALA A 1 97 ? 15.885 7.867 -5.041 1.00 89.81 97 ALA A C 1
ATOM 733 O O . ALA A 1 97 ? 16.853 8.060 -5.778 1.00 89.81 97 ALA A O 1
ATOM 734 N N . ALA A 1 98 ? 15.532 6.644 -4.639 1.00 87.62 98 ALA A N 1
ATOM 735 C CA . ALA A 1 98 ? 16.249 5.440 -5.044 1.00 87.62 98 ALA A CA 1
ATOM 736 C C . ALA A 1 98 ? 16.120 5.164 -6.552 1.00 87.62 98 ALA A C 1
ATOM 738 O O . ALA A 1 98 ? 17.101 4.801 -7.202 1.00 87.62 98 ALA A O 1
ATOM 739 N N . LEU A 1 99 ? 14.939 5.363 -7.139 1.00 86.12 99 LEU A N 1
ATOM 740 C CA . LEU A 1 99 ? 14.713 5.190 -8.576 1.00 86.12 99 LEU A CA 1
ATOM 741 C C . LEU A 1 99 ? 15.441 6.260 -9.403 1.00 86.12 99 LEU A C 1
ATOM 743 O O . LEU A 1 99 ? 16.093 5.916 -10.388 1.00 86.12 99 LEU A O 1
ATOM 747 N N . ASP A 1 100 ? 15.416 7.519 -8.960 1.00 86.75 100 ASP A N 1
ATOM 748 C CA . ASP A 1 100 ? 16.135 8.633 -9.596 1.00 86.75 100 ASP A CA 1
ATOM 749 C C . ASP A 1 100 ? 17.663 8.444 -9.533 1.00 86.75 100 ASP A C 1
ATOM 751 O O . ASP A 1 100 ? 18.381 8.783 -10.477 1.00 86.75 100 ASP A O 1
ATOM 755 N N . ALA A 1 101 ? 18.188 7.890 -8.434 1.00 81.75 101 ALA A N 1
ATOM 756 C CA . ALA A 1 101 ? 19.613 7.580 -8.305 1.00 81.75 101 ALA A CA 1
ATOM 757 C C . ALA A 1 101 ? 20.062 6.495 -9.301 1.00 81.75 101 ALA A C 1
ATOM 759 O O . ALA A 1 101 ? 21.167 6.566 -9.831 1.00 81.75 101 ALA A O 1
ATOM 760 N N . ASN A 1 102 ? 19.191 5.525 -9.596 1.00 70.38 102 ASN A N 1
ATOM 761 C CA . ASN A 1 102 ? 19.449 4.469 -10.580 1.00 70.38 102 ASN A CA 1
ATOM 762 C C . ASN A 1 102 ? 19.266 4.936 -12.039 1.00 70.38 102 ASN A C 1
ATOM 764 O O . ASN A 1 102 ? 19.704 4.252 -12.962 1.00 70.38 102 ASN A O 1
ATOM 768 N N . GLU A 1 103 ? 18.635 6.091 -12.269 1.00 64.56 103 GLU A N 1
ATOM 769 C CA . GLU A 1 103 ? 18.455 6.684 -13.603 1.00 64.56 103 GLU A CA 1
ATOM 770 C C . GLU A 1 103 ? 19.774 7.229 -14.189 1.00 64.56 103 GLU A C 1
ATOM 772 O O . GLU A 1 103 ? 19.914 7.373 -15.402 1.00 64.56 103 GLU A O 1
ATOM 777 N N . GLN A 1 104 ? 20.769 7.495 -13.339 1.00 57.25 104 GLN A N 1
ATOM 778 C CA . GLN A 1 104 ? 22.019 8.178 -13.701 1.00 57.25 104 GLN A CA 1
ATOM 779 C C . GLN A 1 104 ? 23.046 7.292 -14.437 1.00 57.25 104 GLN A C 1
ATOM 781 O O . GLN A 1 104 ? 24.083 7.802 -14.857 1.00 57.25 104 GLN A O 1
ATOM 786 N N . ASP A 1 105 ? 22.744 6.006 -14.657 1.00 58.28 105 ASP A N 1
ATOM 787 C CA . ASP A 1 105 ? 23.619 5.033 -15.340 1.00 58.28 105 ASP A CA 1
ATOM 788 C C . ASP A 1 105 ? 23.385 4.916 -16.872 1.00 58.28 105 ASP A C 1
ATOM 790 O O . ASP A 1 105 ? 23.897 4.004 -17.521 1.00 58.28 105 ASP A O 1
ATOM 794 N N . ASP A 1 106 ? 22.651 5.858 -17.480 1.00 55.03 106 ASP A N 1
ATOM 795 C CA . ASP A 1 106 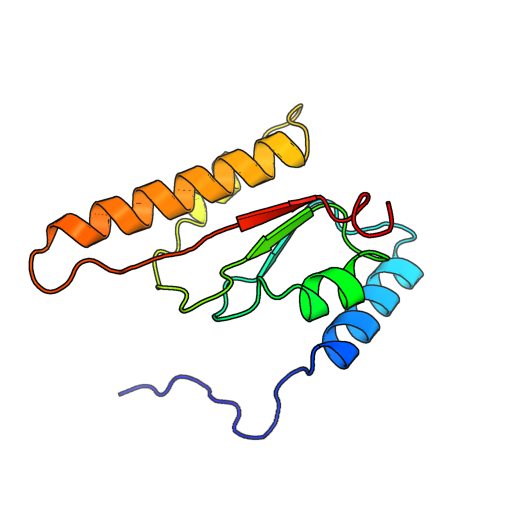? 22.670 6.213 -18.921 1.00 55.03 106 ASP A CA 1
ATOM 796 C C . ASP A 1 106 ? 22.321 5.111 -19.959 1.00 55.03 106 ASP A C 1
ATOM 798 O O . ASP A 1 106 ? 22.541 5.287 -21.161 1.00 55.03 106 ASP A O 1
ATOM 802 N N . VAL A 1 107 ? 21.739 3.973 -19.549 1.00 56.66 107 VAL A N 1
ATOM 803 C CA . VAL A 1 107 ? 21.368 2.880 -20.484 1.00 56.66 107 VAL A CA 1
ATOM 804 C C . VAL A 1 107 ? 19.859 2.767 -20.750 1.00 56.66 107 VAL A C 1
ATOM 806 O O . VAL A 1 107 ? 19.477 2.371 -21.850 1.00 56.66 107 VAL A O 1
ATOM 809 N N . PHE A 1 108 ? 18.988 3.164 -19.822 1.00 55.88 108 PHE A N 1
ATOM 810 C CA . PHE A 1 108 ? 17.547 3.368 -20.042 1.00 55.88 108 PHE A CA 1
ATOM 811 C C . PHE A 1 108 ? 16.974 3.964 -18.747 1.00 55.88 108 PHE A C 1
ATOM 813 O O . PHE A 1 108 ? 17.090 3.297 -17.717 1.00 55.88 108 PHE A O 1
ATOM 820 N N . PRO A 1 109 ? 16.382 5.173 -18.735 1.00 66.62 109 PRO A N 1
ATOM 821 C CA . PRO A 1 109 ? 15.745 5.669 -17.521 1.00 66.62 109 PRO A CA 1
ATOM 822 C C . PRO A 1 109 ? 14.614 4.711 -17.144 1.00 66.62 109 PRO A C 1
ATOM 824 O O . PRO A 1 109 ? 13.871 4.288 -18.026 1.00 66.62 109 PRO A O 1
ATOM 827 N N . TYR A 1 110 ? 14.499 4.313 -15.877 1.00 71.06 110 TYR A N 1
ATOM 828 C CA . TYR A 1 110 ? 13.444 3.401 -15.433 1.00 71.06 110 TYR A CA 1
ATOM 829 C C . TYR A 1 110 ? 12.132 4.185 -15.301 1.00 71.06 110 TYR A C 1
ATOM 831 O O . TYR A 1 110 ? 11.954 4.866 -14.294 1.00 71.06 110 TYR A O 1
ATOM 839 N N . PRO A 1 111 ? 11.185 4.139 -16.266 1.00 83.19 111 PRO A N 1
ATOM 840 C CA . PRO A 1 111 ? 9.931 4.856 -16.098 1.00 83.19 111 PRO A CA 1
ATOM 841 C C . PRO A 1 111 ? 9.175 4.237 -14.926 1.00 83.19 111 PRO A C 1
ATOM 843 O O . PRO A 1 111 ? 8.816 3.057 -14.969 1.00 83.19 111 PRO A O 1
ATOM 846 N N . TYR A 1 112 ? 8.928 5.023 -13.886 1.00 87.56 112 TYR A N 1
ATOM 847 C CA . TYR A 1 112 ? 8.207 4.571 -12.710 1.00 87.56 112 TYR A CA 1
ATOM 848 C C . TYR A 1 112 ? 6.946 5.396 -12.488 1.00 87.56 112 TYR A C 1
ATOM 850 O O . TYR A 1 112 ? 6.840 6.570 -12.839 1.00 87.56 112 TYR A O 1
ATOM 858 N N . THR A 1 113 ? 5.970 4.742 -11.881 1.00 91.00 113 THR A N 1
ATOM 859 C CA . THR A 1 113 ? 4.755 5.359 -11.367 1.00 91.00 113 THR A CA 1
ATOM 860 C C . THR A 1 113 ? 4.549 4.794 -9.980 1.00 91.00 113 THR A C 1
ATOM 862 O O . THR A 1 113 ? 4.527 3.578 -9.827 1.00 91.00 113 THR A O 1
ATOM 865 N N . LEU A 1 114 ? 4.397 5.651 -8.982 1.00 92.50 114 LEU A N 1
ATOM 866 C CA . LEU A 1 114 ? 4.143 5.245 -7.607 1.00 92.50 114 LEU A CA 1
ATOM 867 C C . LEU A 1 114 ? 3.051 6.148 -7.048 1.00 92.50 114 LEU A C 1
ATOM 869 O O . LEU A 1 114 ? 3.057 7.355 -7.299 1.00 92.50 114 LEU A O 1
ATOM 873 N N . ALA A 1 115 ? 2.095 5.564 -6.337 1.00 94.81 115 ALA A N 1
ATOM 874 C CA . ALA A 1 115 ? 0.956 6.290 -5.804 1.00 94.81 115 ALA A CA 1
ATOM 875 C C . ALA A 1 115 ? 0.684 5.893 -4.355 1.00 94.81 115 ALA A C 1
ATOM 877 O O . ALA A 1 115 ? 0.740 4.716 -3.998 1.00 94.81 115 ALA A O 1
ATOM 878 N N . LEU A 1 116 ? 0.358 6.903 -3.547 1.00 96.75 116 LEU A N 1
ATOM 879 C CA . LEU A 1 116 ? -0.172 6.751 -2.199 1.00 96.75 116 LEU A CA 1
ATOM 880 C C . LEU A 1 116 ? -1.678 7.036 -2.238 1.00 96.75 116 LEU A C 1
ATOM 882 O O . LEU A 1 116 ? -2.095 8.184 -2.403 1.00 96.75 116 LEU A O 1
ATOM 886 N N . TYR A 1 117 ? -2.488 5.995 -2.089 1.00 96.44 117 TYR A N 1
ATOM 887 C CA . TYR A 1 117 ? -3.941 6.077 -2.025 1.00 96.44 117 TYR A CA 1
ATOM 888 C C . TYR A 1 117 ? -4.384 6.243 -0.577 1.00 96.44 117 TYR A C 1
ATOM 890 O O . TYR A 1 117 ? -3.911 5.534 0.313 1.00 96.44 117 TYR A O 1
ATOM 898 N N . ARG A 1 118 ? -5.337 7.147 -0.363 1.00 96.81 118 ARG A N 1
ATOM 899 C CA . ARG A 1 118 ? -6.091 7.268 0.881 1.00 96.81 118 ARG A CA 1
ATOM 900 C C . ARG A 1 118 ? -7.416 6.517 0.702 1.00 96.81 118 ARG A C 1
ATOM 902 O O . ARG A 1 118 ? -8.271 6.974 -0.050 1.00 96.81 118 ARG A O 1
ATOM 909 N N . LEU A 1 119 ? -7.540 5.340 1.317 1.00 96.44 119 LEU A N 1
ATOM 910 C CA . LEU A 1 119 ? -8.599 4.371 1.002 1.00 96.44 119 LEU A CA 1
ATOM 911 C C . LEU A 1 119 ? -9.904 4.598 1.768 1.00 96.44 119 LEU A C 1
ATOM 913 O O . LEU A 1 119 ? -10.957 4.152 1.328 1.00 96.44 119 LEU A O 1
ATOM 917 N N . ASP A 1 120 ? -9.867 5.326 2.882 1.00 87.50 120 ASP A N 1
ATOM 918 C CA . ASP A 1 120 ? -11.066 5.713 3.637 1.00 87.50 120 ASP A CA 1
ATOM 919 C C . ASP A 1 120 ? -11.980 6.695 2.883 1.00 87.50 120 ASP A C 1
ATOM 921 O O . ASP A 1 120 ? -13.081 6.972 3.346 1.00 87.50 120 ASP A O 1
ATOM 925 N N . GLN A 1 121 ? -11.545 7.185 1.719 1.00 87.38 121 GLN A N 1
ATOM 926 C CA . GLN A 1 121 ? -12.285 8.113 0.864 1.00 87.38 121 GLN A CA 1
ATOM 927 C C . GLN A 1 121 ? -12.716 7.529 -0.484 1.00 87.38 121 GLN A C 1
ATOM 929 O O . GLN A 1 121 ? -13.155 8.271 -1.354 1.00 87.38 121 GLN A O 1
ATOM 934 N N . MET A 1 122 ? -12.573 6.220 -0.695 1.00 83.06 122 MET A N 1
ATOM 935 C CA . MET A 1 122 ? -12.964 5.609 -1.972 1.00 83.06 122 MET A CA 1
ATOM 936 C C . MET A 1 122 ? -14.481 5.474 -2.160 1.00 83.06 122 MET A C 1
ATOM 938 O O . MET A 1 122 ? -14.933 5.419 -3.299 1.00 83.06 122 MET A O 1
ATOM 942 N N . ASP A 1 123 ? -15.249 5.469 -1.067 1.00 70.62 123 ASP A N 1
ATOM 943 C CA . ASP A 1 123 ? -16.716 5.364 -1.081 1.00 70.62 123 ASP A CA 1
ATOM 944 C C . ASP A 1 123 ? -17.436 6.735 -1.130 1.00 70.62 123 ASP A C 1
ATOM 946 O O . ASP A 1 123 ? -18.669 6.780 -1.067 1.00 70.62 123 ASP A O 1
ATOM 950 N N . GLU A 1 124 ? -16.688 7.848 -1.188 1.00 57.44 124 GLU A N 1
ATOM 951 C CA . GLU A 1 124 ? -17.211 9.230 -1.278 1.00 57.44 124 GLU A CA 1
ATOM 952 C C . GLU A 1 124 ? -17.490 9.662 -2.728 1.00 57.44 124 GLU A C 1
ATOM 954 O O . GLU A 1 124 ? -18.576 10.251 -2.958 1.00 57.44 124 GLU A O 1
#

Secondary structure (DSSP, 8-state):
-------TT----HHHHHHHHHHHHHHHS--EEEEEE-STT---HHHHHHHTTTEEEEEE-SS-------HHHHHHH--TT--HHHHHHHHHHHHHHHHHHHGGGSS-------EEEEGGGTT-